Protein AF-A0A7S4TAM8-F1 (afdb_monomer)

Foldseek 3Di:
DDDDDDPPDDPDPPPPPPPDDPPPPPPDCPVDPVVLVVLLVVQFPFFDDDDPLLVVLLVLDDADDDPDPPDAGSVRLNVLLGTDGDPPDPDPSSVVSVVVNVVSSVNSNVSVVVVVVVCVVVVVVVVVVVVD

Solvent-accessible surface area (backbone atoms only — not comparable to full-atom values): 8320 Å² total; per-residue (Å²): 140,86,81,86,79,79,82,77,75,80,88,73,89,67,82,68,74,79,71,79,73,73,75,80,72,79,85,64,84,72,83,46,78,62,59,54,51,53,49,45,63,73,56,41,77,47,77,40,82,74,52,73,58,48,51,52,10,50,69,73,46,76,80,70,87,68,95,62,94,81,71,83,39,62,69,50,53,52,57,52,54,28,47,25,63,69,83,84,60,79,49,74,66,52,50,53,49,49,51,49,40,50,50,53,49,50,56,27,40,48,47,44,53,54,51,52,50,50,51,50,53,52,49,52,51,51,59,51,59,76,75,110

Structure (mmCIF, N/CA/C/O backbone):
data_AF-A0A7S4TAM8-F1
#
_entry.id   AF-A0A7S4TAM8-F1
#
loop_
_atom_site.group_PDB
_atom_site.id
_atom_site.type_symbol
_atom_site.label_atom_id
_atom_site.label_alt_id
_atom_site.label_comp_id
_atom_site.label_asym_id
_atom_site.label_entity_id
_atom_site.label_seq_id
_atom_site.pdbx_PDB_ins_code
_atom_site.Cartn_x
_atom_site.Cartn_y
_atom_site.Cartn_z
_atom_site.occupancy
_atom_site.B_iso_or_equiv
_atom_site.auth_seq_id
_atom_site.auth_comp_id
_atom_site.auth_asym_id
_atom_site.auth_atom_id
_atom_site.pdbx_PDB_model_num
ATOM 1 N N . ALA A 1 1 ? -7.155 53.037 70.384 1.00 48.31 1 ALA A N 1
ATOM 2 C CA . ALA A 1 1 ? -7.995 52.280 69.433 1.00 48.31 1 ALA A CA 1
ATOM 3 C C . ALA A 1 1 ? -8.218 53.210 68.247 1.00 48.31 1 ALA A C 1
ATOM 5 O O . ALA A 1 1 ? -8.676 54.311 68.484 1.00 48.31 1 ALA A O 1
ATOM 6 N N . THR A 1 2 ? -7.765 52.972 67.018 1.00 44.06 2 THR A N 1
ATOM 7 C CA . THR A 1 2 ? -7.763 51.735 66.229 1.00 44.06 2 THR A CA 1
ATOM 8 C C . THR A 1 2 ? -6.772 51.963 65.076 1.00 44.06 2 THR A C 1
ATOM 10 O O . THR A 1 2 ? -6.961 52.903 64.312 1.00 44.06 2 THR A O 1
ATOM 13 N N . LEU A 1 3 ? -5.710 51.162 64.951 1.00 41.41 3 LEU A N 1
ATOM 14 C CA . LEU A 1 3 ? -4.848 51.162 63.761 1.00 41.41 3 LEU A CA 1
ATOM 15 C C . LEU A 1 3 ? -5.002 49.808 63.077 1.00 41.41 3 LEU A C 1
ATOM 17 O O . LEU A 1 3 ? -4.572 48.780 63.595 1.00 41.41 3 LEU A O 1
ATOM 21 N N . ALA A 1 4 ? -5.688 49.839 61.938 1.00 48.22 4 ALA A N 1
ATOM 22 C CA . ALA A 1 4 ? -5.896 48.712 61.052 1.00 48.22 4 ALA A CA 1
ATOM 23 C C . ALA A 1 4 ? -4.543 48.221 60.524 1.00 48.22 4 ALA A C 1
ATOM 25 O O . ALA A 1 4 ? -3.911 48.875 59.696 1.00 48.22 4 ALA A O 1
ATOM 26 N N . GLN A 1 5 ? -4.097 47.060 61.001 1.00 47.91 5 GLN A N 1
ATOM 27 C CA . GLN A 1 5 ? -3.028 46.333 60.335 1.00 47.91 5 GLN A CA 1
ATOM 28 C C . GLN A 1 5 ? -3.617 45.639 59.109 1.00 47.91 5 GLN A C 1
ATOM 30 O O . GLN A 1 5 ? -4.337 44.647 59.198 1.00 47.91 5 GLN A O 1
ATOM 35 N N . VAL A 1 6 ? -3.323 46.226 57.953 1.00 48.06 6 VAL A N 1
ATOM 36 C CA . VAL A 1 6 ? -3.517 45.638 56.633 1.00 48.06 6 VAL A CA 1
ATOM 37 C C . VAL A 1 6 ? -2.632 44.394 56.556 1.00 48.06 6 VAL A C 1
ATOM 39 O O . VAL A 1 6 ? -1.413 44.490 56.430 1.00 48.06 6 VAL A O 1
ATOM 42 N N . PHE A 1 7 ? -3.246 43.217 56.663 1.00 42.12 7 PHE A N 1
ATOM 43 C CA . PHE A 1 7 ? -2.587 41.938 56.423 1.00 42.12 7 PHE A CA 1
ATOM 44 C C . PHE A 1 7 ? -2.357 41.794 54.914 1.00 42.12 7 PHE A C 1
ATOM 46 O O . PHE A 1 7 ? -3.193 41.274 54.174 1.00 42.12 7 PHE A O 1
ATOM 53 N N . VAL A 1 8 ? -1.231 42.330 54.443 1.00 49.56 8 VAL A N 1
ATOM 54 C CA . VAL A 1 8 ? -0.717 42.103 53.092 1.00 49.56 8 VAL A CA 1
ATOM 55 C C . VAL A 1 8 ? -0.376 40.619 52.984 1.00 49.56 8 VAL A C 1
ATOM 57 O O . VAL A 1 8 ? 0.633 40.160 53.513 1.00 49.56 8 VAL A O 1
ATOM 60 N N . LYS A 1 9 ? -1.243 39.852 52.321 1.00 48.44 9 LYS A N 1
ATOM 61 C CA . LYS A 1 9 ? -0.951 38.479 51.905 1.00 48.44 9 LYS A CA 1
ATOM 62 C C . LYS A 1 9 ? 0.155 38.561 50.841 1.00 48.44 9 LYS A C 1
ATOM 64 O O . LYS A 1 9 ? -0.089 39.170 49.798 1.00 48.44 9 LYS A O 1
ATOM 69 N N . PRO A 1 10 ? 1.356 38.001 51.052 1.00 51.62 10 PRO A N 1
ATOM 70 C CA . PRO A 1 10 ? 2.329 37.926 49.977 1.00 51.62 10 PRO A CA 1
ATOM 71 C C . PRO A 1 10 ? 1.800 36.956 48.915 1.00 51.62 10 PRO A C 1
ATOM 73 O O . PRO A 1 10 ? 1.618 35.766 49.172 1.00 51.62 10 PRO A O 1
ATOM 76 N N . ASN A 1 11 ? 1.538 37.488 47.720 1.00 54.94 11 ASN A N 1
ATOM 77 C CA . ASN A 1 11 ? 1.454 36.719 46.485 1.00 54.94 11 ASN A CA 1
ATOM 78 C C . ASN A 1 11 ? 2.789 35.987 46.290 1.00 54.94 11 ASN A C 1
ATOM 80 O O . ASN A 1 11 ? 3.726 36.547 45.724 1.00 54.94 11 ASN A O 1
ATOM 84 N N . LEU A 1 12 ? 2.885 34.748 46.774 1.00 49.75 12 LEU A N 1
ATOM 85 C CA . LEU A 1 12 ? 3.935 33.818 46.379 1.00 49.75 12 LEU A CA 1
ATOM 86 C C . LEU A 1 12 ? 3.338 32.822 45.383 1.00 49.75 12 LEU A C 1
ATOM 88 O O . LEU A 1 12 ? 2.679 31.850 45.747 1.00 49.75 12 LEU A O 1
ATOM 92 N N . LEU A 1 13 ? 3.564 33.149 44.114 1.00 53.25 13 LEU A N 1
ATOM 93 C CA . LEU A 1 13 ? 3.363 32.336 42.922 1.00 53.25 13 LEU A CA 1
ATOM 94 C C . LEU A 1 13 ? 4.113 31.003 43.048 1.00 53.25 13 LEU A C 1
ATOM 96 O O . LEU A 1 13 ? 5.278 30.904 42.675 1.00 53.25 13 LEU A O 1
ATOM 100 N N . TRP A 1 14 ? 3.446 29.970 43.550 1.00 55.66 14 TRP A N 1
ATOM 101 C CA . TRP A 1 14 ? 3.869 28.588 43.330 1.00 55.66 14 TRP A CA 1
ATOM 102 C C . TRP A 1 14 ? 2.754 27.791 42.663 1.00 55.66 14 TRP A C 1
ATOM 104 O O . TRP A 1 14 ? 2.554 26.642 43.011 1.00 55.66 14 TRP A O 1
ATOM 114 N N . GLU A 1 15 ? 2.016 28.346 41.694 1.00 56.06 15 GLU A N 1
ATOM 115 C CA . GLU A 1 15 ? 1.200 27.476 40.837 1.00 56.06 15 GLU A CA 1
ATOM 116 C C . GLU A 1 15 ? 2.118 26.397 40.255 1.00 56.06 15 GLU A C 1
ATOM 118 O O . GLU A 1 15 ? 2.972 26.662 39.408 1.00 56.06 15 GLU A O 1
ATOM 123 N N . ALA A 1 16 ? 2.018 25.195 40.823 1.00 65.69 16 ALA A N 1
ATOM 124 C CA . ALA A 1 16 ? 2.792 24.060 40.391 1.00 65.69 16 ALA A CA 1
ATOM 125 C C . ALA A 1 16 ? 2.473 23.886 38.905 1.00 65.69 16 ALA A C 1
ATOM 127 O O . ALA A 1 16 ? 1.290 23.942 38.546 1.00 65.69 16 ALA A O 1
ATOM 128 N N . PRO A 1 17 ? 3.480 23.709 38.031 1.00 73.19 17 PRO A N 1
ATOM 129 C CA . PRO A 1 17 ? 3.191 23.406 36.642 1.00 73.19 17 PRO A CA 1
ATOM 130 C C . PRO A 1 17 ? 2.229 22.211 36.626 1.00 73.19 17 PRO A C 1
ATOM 132 O O . PRO A 1 17 ? 2.447 21.270 37.402 1.00 73.19 17 PRO A O 1
ATOM 135 N N . PRO A 1 18 ? 1.147 22.251 35.823 1.00 73.50 18 PRO A N 1
ATOM 136 C CA . PRO A 1 18 ? 0.223 21.133 35.739 1.00 73.50 18 PRO A CA 1
ATOM 137 C C . PRO A 1 18 ? 1.055 19.883 35.489 1.00 73.50 18 PRO A C 1
ATOM 139 O O . PRO A 1 18 ? 1.890 19.868 34.580 1.00 73.50 18 PRO A O 1
ATOM 142 N N . LEU A 1 19 ? 0.893 18.892 36.371 1.00 73.81 19 LEU A N 1
ATOM 143 C CA . LEU A 1 19 ? 1.644 17.645 36.313 1.00 73.81 19 LEU A CA 1
ATOM 144 C C . LEU A 1 19 ? 1.654 17.159 34.859 1.00 73.81 19 LEU A C 1
ATOM 146 O O . LEU A 1 19 ? 0.591 17.183 34.226 1.00 73.81 19 LEU A O 1
ATOM 150 N N . PRO A 1 20 ? 2.812 16.741 34.312 1.00 72.00 20 PRO A N 1
ATOM 151 C CA . PRO A 1 20 ? 2.819 16.109 33.007 1.00 72.00 20 PRO A CA 1
ATOM 152 C C . PRO A 1 20 ? 1.805 14.973 33.078 1.00 72.00 20 PRO A C 1
ATOM 154 O O . PRO A 1 20 ? 1.904 14.104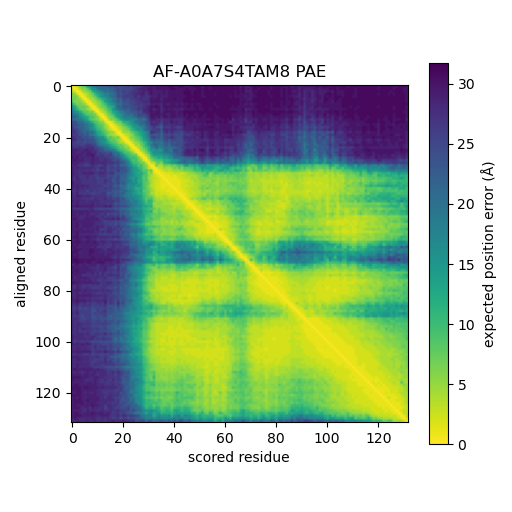 33.950 1.00 72.00 20 PRO A O 1
ATOM 157 N N . LEU A 1 21 ? 0.783 15.045 32.220 1.00 74.06 21 LEU A N 1
ATOM 158 C CA . LEU A 1 21 ? -0.206 13.985 32.095 1.00 74.06 21 LEU A CA 1
ATOM 159 C C . LEU A 1 21 ? 0.568 12.665 32.030 1.00 74.06 21 LEU A C 1
ATOM 161 O O . LEU A 1 21 ? 1.585 12.617 31.323 1.00 74.06 21 LEU A O 1
ATOM 165 N N . PRO A 1 22 ? 0.151 11.626 32.779 1.00 65.62 22 PRO A N 1
ATOM 166 C CA . PRO A 1 22 ? 0.820 10.338 32.706 1.00 65.62 22 PRO A CA 1
ATOM 167 C C . PRO A 1 22 ? 0.969 9.987 31.224 1.00 65.62 22 PRO A C 1
ATOM 169 O O . PRO A 1 22 ? 0.009 10.209 30.472 1.00 65.62 22 PRO A O 1
ATOM 172 N N . PRO A 1 23 ? 2.153 9.520 30.777 1.00 61.16 23 PRO A N 1
ATOM 173 C CA . PRO A 1 23 ? 2.332 9.140 29.387 1.00 61.16 23 PRO A CA 1
ATOM 174 C C . PRO A 1 23 ? 1.163 8.235 29.043 1.00 61.16 23 PRO A C 1
ATOM 176 O O . PRO A 1 23 ? 0.914 7.276 29.778 1.00 61.16 23 PRO A O 1
ATOM 179 N N . VAL A 1 24 ? 0.402 8.610 28.007 1.00 54.16 24 VAL A N 1
ATOM 180 C CA . VAL A 1 24 ? -0.708 7.812 27.487 1.00 54.16 24 VAL A CA 1
ATOM 181 C C . VAL A 1 24 ? -0.160 6.404 27.393 1.00 54.16 24 VAL A C 1
ATOM 183 O O . VAL A 1 24 ? 0.723 6.142 26.573 1.00 54.16 24 VAL A O 1
ATOM 186 N N . GLN A 1 25 ? -0.585 5.543 28.319 1.00 44.72 25 GLN A N 1
ATOM 187 C CA . GLN A 1 25 ? -0.105 4.181 28.353 1.00 44.72 25 GLN A CA 1
ATOM 188 C C . GLN A 1 25 ? -0.477 3.634 26.987 1.00 44.72 25 GLN A C 1
ATOM 190 O O . GLN A 1 25 ? -1.658 3.554 26.644 1.00 44.72 25 GLN A O 1
ATOM 195 N N . MET A 1 26 ? 0.533 3.312 26.180 1.00 44.56 26 MET A N 1
ATOM 196 C CA . MET A 1 26 ? 0.363 2.546 24.954 1.00 44.56 26 MET A CA 1
ATOM 197 C C . MET A 1 26 ? 0.012 1.109 25.357 1.00 44.56 26 MET A C 1
ATOM 199 O O . MET A 1 26 ? 0.738 0.159 25.091 1.00 44.56 26 MET A O 1
ATOM 203 N N . ALA A 1 27 ? -1.092 0.959 26.085 1.00 43.62 27 ALA A N 1
ATOM 204 C CA . ALA A 1 27 ? -1.644 -0.288 26.556 1.00 43.62 27 ALA A CA 1
ATOM 205 C C . ALA A 1 27 ? -2.432 -0.909 25.406 1.00 43.62 27 ALA A C 1
ATOM 207 O O . ALA A 1 27 ? -3.656 -0.902 25.377 1.00 43.62 27 ALA A O 1
ATOM 208 N N . ALA A 1 28 ? -1.686 -1.398 24.426 1.00 42.94 28 ALA A N 1
ATOM 209 C CA . ALA A 1 28 ? -1.982 -2.627 23.718 1.00 42.94 28 ALA A CA 1
ATOM 210 C C . ALA A 1 28 ? -0.718 -2.957 22.934 1.00 42.94 28 ALA A C 1
ATOM 212 O O . ALA A 1 28 ? -0.476 -2.427 21.848 1.00 42.94 28 ALA A O 1
ATOM 213 N N . ASN A 1 29 ? 0.105 -3.829 23.506 1.00 45.59 29 ASN A N 1
ATOM 214 C CA . ASN A 1 29 ? 1.110 -4.542 22.746 1.00 45.59 29 ASN A CA 1
ATOM 215 C C . ASN A 1 29 ? 0.344 -5.461 21.775 1.00 45.59 29 ASN A C 1
ATOM 217 O O . ASN A 1 29 ? 0.110 -6.630 22.062 1.00 45.59 29 ASN A O 1
ATOM 221 N N . LEU A 1 30 ? -0.157 -4.904 20.669 1.00 50.94 30 LEU A N 1
ATOM 222 C CA . LEU A 1 30 ? -0.725 -5.646 19.544 1.00 50.94 30 LEU A CA 1
ATOM 223 C C . LEU A 1 30 ? 0.457 -6.278 18.807 1.00 50.94 30 LEU A C 1
ATOM 225 O O . LEU A 1 30 ? 0.833 -5.851 17.719 1.00 50.94 30 LEU A O 1
ATOM 229 N N . VAL A 1 31 ? 1.107 -7.235 19.472 1.00 55.69 31 VAL A N 1
ATOM 230 C CA . VAL A 1 31 ? 2.349 -7.878 19.019 1.00 55.69 31 VAL A CA 1
ATOM 231 C C . VAL A 1 31 ? 2.112 -8.643 17.725 1.00 55.69 31 VAL A C 1
ATOM 233 O O . VAL A 1 31 ? 3.033 -8.812 16.928 1.00 55.69 31 VAL A O 1
ATOM 236 N N . VAL A 1 32 ? 0.879 -9.104 17.500 1.00 64.81 32 VAL A N 1
ATOM 237 C CA . VAL A 1 32 ? 0.584 -10.063 16.444 1.00 64.81 32 VAL A CA 1
ATOM 238 C C . VAL A 1 32 ? -0.339 -9.452 15.382 1.00 64.81 32 VAL A C 1
ATOM 240 O O . VAL A 1 32 ? -1.402 -8.912 15.706 1.00 64.81 32 VAL A O 1
ATOM 243 N N . PRO A 1 33 ? 0.004 -9.584 14.086 1.00 67.06 33 PRO A N 1
ATOM 244 C CA . PRO A 1 33 ? -0.851 -9.165 12.972 1.00 67.06 33 PRO A CA 1
ATO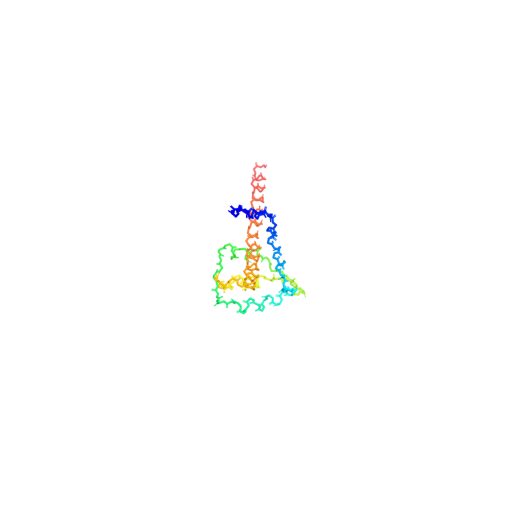M 245 C C . PRO A 1 33 ? -2.282 -9.737 12.995 1.00 67.06 33 PRO A C 1
ATOM 247 O O . PRO A 1 33 ? -3.180 -9.138 12.391 1.00 67.06 33 PRO A O 1
ATOM 250 N N . SER A 1 34 ? -2.498 -10.867 13.683 1.00 74.50 34 SER A N 1
ATOM 251 C CA . SER A 1 34 ? -3.800 -11.518 13.882 1.00 74.50 34 SER A CA 1
ATOM 252 C C . SER A 1 34 ? -4.760 -10.671 14.709 1.00 74.50 34 SER A C 1
ATOM 254 O O . SER A 1 34 ? -5.921 -10.510 14.335 1.00 74.50 34 SER A O 1
ATOM 256 N N . ASP A 1 35 ? -4.279 -10.079 15.798 1.00 80.00 35 ASP A N 1
ATOM 257 C CA . ASP A 1 35 ? -5.132 -9.380 16.762 1.00 80.00 35 ASP A CA 1
ATOM 258 C C . ASP A 1 35 ? -5.685 -8.105 16.137 1.00 80.00 35 ASP A C 1
ATOM 260 O O . ASP A 1 35 ? -6.865 -7.778 16.265 1.00 80.00 35 ASP A O 1
ATOM 264 N N . ILE A 1 36 ? -4.851 -7.435 15.342 1.00 81.38 36 ILE A N 1
ATOM 265 C CA . ILE A 1 36 ? -5.259 -6.260 14.581 1.00 81.38 36 ILE A CA 1
ATOM 266 C C . ILE A 1 36 ? -6.271 -6.647 13.490 1.00 81.38 36 ILE A C 1
ATOM 268 O O . ILE A 1 36 ? -7.220 -5.905 13.249 1.00 81.38 36 ILE A O 1
ATOM 272 N N . ALA A 1 37 ? -6.129 -7.813 12.846 1.00 83.06 37 ALA A N 1
ATOM 273 C CA . ALA A 1 37 ? -7.108 -8.286 11.860 1.00 83.06 37 ALA A CA 1
ATOM 274 C C . ALA A 1 37 ? -8.481 -8.580 12.496 1.00 83.06 37 ALA A C 1
ATOM 276 O O . ALA A 1 37 ? -9.518 -8.253 11.908 1.00 83.06 37 ALA A O 1
ATOM 277 N N . LEU A 1 38 ? -8.496 -9.127 13.717 1.00 85.50 38 LEU A N 1
ATOM 278 C CA . LEU A 1 38 ? -9.722 -9.310 14.496 1.00 85.50 38 LEU A CA 1
ATOM 279 C C . LEU A 1 38 ? -10.347 -7.962 14.872 1.00 85.50 38 LEU A C 1
ATOM 281 O O . LEU A 1 38 ? -11.542 -7.768 14.650 1.00 85.50 38 LEU A O 1
ATOM 285 N N . LEU A 1 39 ? -9.559 -7.004 15.366 1.00 86.12 39 LEU A N 1
ATOM 286 C CA . LEU A 1 39 ? -10.050 -5.655 15.672 1.00 86.12 39 LEU A CA 1
ATOM 287 C C . LEU A 1 39 ? -10.640 -4.962 14.441 1.00 86.12 39 LEU A C 1
ATOM 289 O O . LEU A 1 39 ? -11.728 -4.399 14.513 1.00 86.12 39 LEU A O 1
ATOM 293 N N . GLU A 1 40 ? -9.984 -5.070 13.288 1.00 86.88 40 GLU A N 1
ATOM 294 C CA . GLU A 1 40 ? -10.515 -4.542 12.034 1.00 86.88 40 GLU A CA 1
ATOM 295 C C . GLU A 1 40 ? -11.861 -5.155 11.651 1.00 86.88 40 GLU A C 1
ATOM 297 O O . GLU A 1 40 ? -12.712 -4.447 11.126 1.00 86.88 40 GLU A O 1
ATOM 302 N N . SER A 1 41 ? -12.052 -6.464 11.850 1.00 86.00 41 SER A N 1
ATOM 303 C CA . SER A 1 41 ? -13.343 -7.103 11.559 1.00 86.00 41 SER A CA 1
ATOM 304 C C . SER A 1 41 ? -14.455 -6.632 12.497 1.00 86.00 41 SER A C 1
ATOM 306 O O . SER A 1 41 ? -15.580 -6.457 12.045 1.00 86.00 41 SER A O 1
ATOM 308 N N . LYS A 1 42 ? -14.134 -6.368 13.770 1.00 88.88 42 LYS A N 1
ATOM 309 C CA . LYS A 1 42 ? -15.093 -5.894 14.780 1.00 88.88 42 LYS A CA 1
ATOM 310 C C . LYS A 1 42 ? -15.479 -4.428 14.590 1.00 88.88 42 LYS A C 1
ATOM 312 O O . LYS A 1 42 ? -16.628 -4.073 14.805 1.00 88.88 42 LYS A O 1
ATOM 317 N N . MET A 1 43 ? -14.525 -3.594 14.178 1.00 88.06 43 MET A N 1
ATOM 318 C CA . MET A 1 43 ? -14.724 -2.151 13.987 1.00 88.06 43 MET A CA 1
ATOM 319 C C . MET A 1 43 ? -15.228 -1.784 12.581 1.00 88.06 43 MET A C 1
ATOM 321 O O . MET A 1 43 ? -15.493 -0.614 12.302 1.00 88.06 43 MET A O 1
ATOM 325 N N . ALA A 1 44 ? -15.318 -2.747 11.659 1.00 87.62 44 ALA A N 1
ATOM 326 C CA . ALA A 1 44 ? -15.775 -2.490 10.299 1.00 87.62 44 ALA A CA 1
ATOM 327 C C . ALA A 1 44 ? -17.292 -2.248 10.263 1.00 87.62 44 ALA A C 1
ATOM 329 O O . ALA A 1 44 ? -18.086 -3.151 10.500 1.00 87.62 44 ALA A O 1
ATOM 330 N N . VAL A 1 45 ? -17.687 -1.035 9.873 1.00 89.81 45 VAL A N 1
ATOM 331 C CA . VAL A 1 45 ? -19.093 -0.637 9.678 1.00 89.81 45 VAL A CA 1
ATOM 332 C C . VAL A 1 45 ? -19.613 -1.105 8.315 1.00 89.81 45 VAL A C 1
ATOM 334 O O . VAL A 1 45 ? -20.806 -1.317 8.120 1.00 89.81 45 VAL A O 1
ATOM 337 N N . GLY A 1 46 ? -18.720 -1.270 7.334 1.00 89.75 46 GLY A N 1
ATOM 338 C CA . GLY A 1 46 ? -19.100 -1.740 6.006 1.00 89.75 46 GLY A CA 1
ATOM 339 C C . GLY A 1 46 ? -17.935 -1.855 5.030 1.00 89.75 46 GLY A C 1
ATOM 340 O O . GLY A 1 46 ? -16.773 -1.967 5.427 1.00 89.75 46 GLY A O 1
ATOM 341 N N . ARG A 1 47 ? -18.253 -1.812 3.729 1.00 90.69 47 ARG A N 1
ATOM 342 C CA . ARG A 1 47 ? -17.270 -1.856 2.637 1.00 90.69 47 ARG A CA 1
ATOM 343 C C . ARG A 1 47 ? -17.123 -0.506 1.934 1.00 90.69 47 ARG A C 1
ATOM 345 O O . ARG A 1 47 ? -18.103 0.158 1.611 1.00 90.69 47 ARG A O 1
ATOM 352 N N . ARG A 1 48 ? -15.878 -0.123 1.668 1.00 91.69 48 ARG A N 1
ATOM 353 C CA . ARG A 1 48 ? -15.445 1.060 0.921 1.00 91.69 48 ARG A CA 1
ATOM 354 C C . ARG A 1 48 ? -14.987 0.650 -0.489 1.00 91.69 48 ARG A C 1
ATOM 356 O O . ARG A 1 48 ? -14.415 -0.422 -0.680 1.00 91.69 48 ARG A O 1
ATOM 363 N N . ARG A 1 49 ? -15.201 1.528 -1.480 1.00 89.00 49 ARG A N 1
ATOM 364 C CA . ARG A 1 49 ? -14.626 1.391 -2.831 1.00 89.00 49 ARG A CA 1
ATOM 365 C C . ARG A 1 49 ? -13.151 1.812 -2.845 1.00 89.00 49 ARG A C 1
ATOM 367 O O . ARG A 1 49 ? -12.780 2.816 -2.239 1.00 89.00 49 ARG A O 1
ATOM 374 N N . LEU A 1 50 ? -12.324 1.042 -3.546 1.00 88.31 50 LEU A N 1
ATOM 375 C CA . LEU A 1 50 ? -10.911 1.361 -3.762 1.00 88.31 50 LEU A CA 1
ATOM 376 C C . LEU A 1 50 ? -10.779 2.564 -4.701 1.00 88.31 50 LEU A C 1
ATOM 378 O O . LEU A 1 50 ? -11.512 2.662 -5.685 1.00 88.31 50 LEU A O 1
ATOM 382 N N . GLY A 1 51 ? -9.841 3.464 -4.406 1.00 89.31 51 GLY A N 1
ATOM 383 C CA . GLY A 1 51 ? -9.500 4.562 -5.312 1.00 89.31 51 GLY A CA 1
ATOM 384 C C . GLY A 1 51 ? -8.723 4.076 -6.542 1.00 89.31 51 GLY A C 1
ATOM 385 O O . GLY A 1 51 ? -8.119 3.005 -6.518 1.00 89.31 51 GLY A O 1
ATOM 386 N N . MET A 1 52 ? -8.668 4.883 -7.608 1.00 87.44 52 MET A N 1
ATOM 387 C CA . MET A 1 52 ? -7.952 4.523 -8.849 1.00 87.44 52 MET A CA 1
ATOM 388 C C . MET A 1 52 ? -6.461 4.226 -8.615 1.00 87.44 52 MET A C 1
ATOM 390 O O . MET A 1 52 ? -5.932 3.245 -9.138 1.00 87.44 52 MET A O 1
ATOM 394 N N . PHE A 1 53 ? -5.789 5.026 -7.780 1.00 88.25 53 PHE A N 1
ATOM 395 C CA . PHE A 1 53 ? -4.383 4.803 -7.418 1.00 88.25 53 PHE A CA 1
ATOM 396 C C . PHE A 1 53 ? -4.181 3.570 -6.532 1.00 88.25 53 PHE A C 1
ATOM 398 O O . PHE A 1 53 ? -3.158 2.901 -6.621 1.00 88.25 53 PHE A O 1
ATOM 405 N N . GLU A 1 54 ? -5.161 3.225 -5.701 1.00 89.31 54 GLU A N 1
ATOM 406 C CA . GLU A 1 54 ? -5.103 1.998 -4.900 1.00 89.31 54 GLU A CA 1
ATOM 407 C C . GLU A 1 54 ? -5.288 0.770 -5.795 1.00 89.31 54 GLU A C 1
ATOM 409 O O . GLU A 1 54 ? -4.613 -0.239 -5.619 1.00 89.31 54 GLU A O 1
ATOM 414 N N . TRP A 1 55 ? -6.167 0.869 -6.794 1.00 89.81 55 TRP A N 1
ATOM 415 C CA . TRP A 1 55 ? -6.420 -0.204 -7.747 1.00 89.81 55 TRP A CA 1
ATOM 416 C C . TRP A 1 55 ? -5.210 -0.485 -8.645 1.00 89.81 55 TRP A C 1
ATOM 418 O O . TRP A 1 55 ? -4.779 -1.632 -8.748 1.00 89.81 55 TRP A O 1
ATOM 428 N N . THR A 1 56 ? -4.628 0.563 -9.234 1.00 88.88 56 THR A N 1
ATOM 429 C CA . THR A 1 56 ? -3.397 0.465 -10.039 1.00 88.88 56 THR A CA 1
ATOM 430 C C . THR A 1 56 ? -2.213 -0.006 -9.197 1.00 88.88 56 THR A C 1
ATOM 432 O O . THR A 1 56 ? -1.526 -0.945 -9.591 1.00 88.88 56 THR A O 1
ATOM 435 N N . GLY A 1 57 ? -2.045 0.528 -7.985 1.00 85.81 57 GLY A N 1
ATOM 436 C CA . GLY A 1 57 ? -0.958 0.129 -7.089 1.00 85.81 57 GLY A CA 1
ATOM 437 C C . GLY A 1 57 ? -1.051 -1.338 -6.675 1.00 85.81 57 GLY A C 1
ATOM 438 O O . GLY A 1 57 ? -0.052 -2.055 -6.692 1.00 85.81 57 GLY A O 1
ATOM 439 N N . LEU A 1 58 ? -2.262 -1.827 -6.382 1.00 87.50 58 LEU A N 1
ATOM 440 C CA . LEU A 1 58 ? -2.504 -3.245 -6.106 1.00 87.50 58 LEU A CA 1
ATOM 441 C C . LEU A 1 58 ? -2.216 -4.109 -7.333 1.00 87.50 58 LEU A C 1
ATOM 443 O O . LEU A 1 58 ? -1.758 -5.234 -7.174 1.00 87.50 58 LEU A O 1
ATOM 447 N N . LEU A 1 59 ? -2.492 -3.618 -8.544 1.00 86.44 59 LEU A N 1
ATOM 448 C CA . LEU A 1 59 ? -2.213 -4.341 -9.786 1.00 86.44 59 LEU A CA 1
ATOM 449 C C . LEU A 1 59 ? -0.710 -4.505 -10.035 1.00 86.44 59 LEU A C 1
ATOM 451 O O . LEU A 1 59 ? -0.281 -5.587 -10.421 1.00 86.44 59 LEU A O 1
ATOM 455 N N . PHE A 1 60 ? 0.072 -3.464 -9.751 1.00 83.94 60 PHE A N 1
ATOM 456 C CA . PHE A 1 60 ? 1.533 -3.461 -9.872 1.00 83.94 60 PHE A CA 1
ATOM 457 C C . PHE A 1 60 ? 2.269 -4.060 -8.663 1.00 83.94 60 PHE A C 1
ATOM 459 O O . PHE A 1 60 ? 3.502 -4.142 -8.649 1.00 83.94 60 PHE A O 1
ATOM 466 N N . THR A 1 61 ? 1.532 -4.468 -7.630 1.00 82.50 61 THR A N 1
ATOM 467 C CA . THR A 1 61 ? 2.088 -5.215 -6.503 1.00 82.50 61 THR A CA 1
ATOM 468 C C . THR A 1 61 ? 2.189 -6.679 -6.918 1.00 82.50 61 THR A C 1
ATOM 470 O O . THR A 1 61 ? 1.173 -7.356 -7.096 1.00 82.50 61 THR A O 1
ATOM 473 N N . ALA A 1 62 ? 3.418 -7.160 -7.107 1.00 74.06 62 ALA A N 1
ATOM 474 C CA . ALA A 1 62 ? 3.667 -8.559 -7.426 1.00 74.06 62 ALA A CA 1
ATOM 475 C C . ALA A 1 62 ? 3.185 -9.461 -6.271 1.00 74.06 62 ALA A C 1
ATOM 477 O O . ALA A 1 62 ? 3.373 -9.093 -5.106 1.00 74.06 62 ALA A O 1
ATOM 478 N N . PRO A 1 63 ? 2.568 -10.623 -6.562 1.00 69.38 63 PRO A N 1
ATOM 479 C CA . PRO A 1 63 ? 2.179 -11.566 -5.521 1.00 69.38 63 PRO A CA 1
ATOM 480 C C . PRO A 1 63 ? 3.442 -12.076 -4.821 1.00 69.38 63 PRO A C 1
ATOM 482 O O . PRO A 1 63 ? 4.330 -12.645 -5.458 1.00 69.38 63 PRO A O 1
ATOM 485 N N . MET A 1 64 ? 3.547 -11.849 -3.513 1.00 63.62 64 MET A N 1
ATOM 486 C CA . MET A 1 64 ? 4.644 -12.408 -2.728 1.00 63.62 64 MET A CA 1
ATOM 487 C C . MET A 1 64 ? 4.340 -13.882 -2.456 1.00 63.62 64 MET A C 1
ATOM 489 O O . MET A 1 64 ? 3.358 -14.210 -1.793 1.00 63.62 64 MET A O 1
ATOM 493 N N . LEU A 1 65 ? 5.183 -14.782 -2.969 1.00 63.00 65 LEU A N 1
ATOM 494 C CA . LEU A 1 65 ? 5.101 -16.211 -2.669 1.00 63.00 65 LEU A CA 1
ATOM 495 C C . LEU A 1 65 ? 5.532 -16.444 -1.214 1.00 63.00 65 LEU A C 1
ATOM 497 O O . LEU A 1 65 ? 6.715 -16.384 -0.881 1.00 63.00 65 LEU A O 1
ATOM 501 N N . HIS A 1 66 ? 4.560 -16.685 -0.337 1.00 65.25 66 HIS A N 1
ATOM 502 C CA . HIS A 1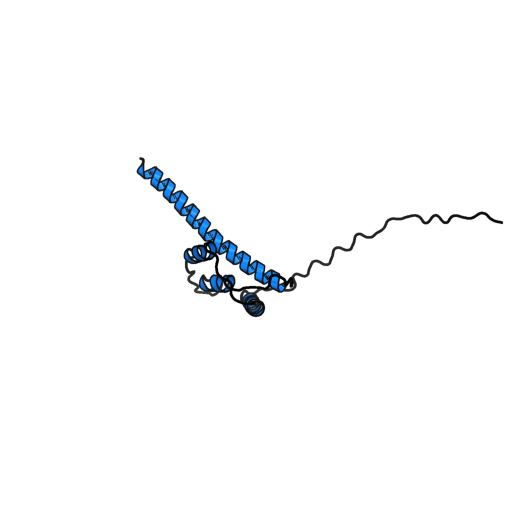 66 ? 4.794 -16.942 1.080 1.00 65.25 66 HIS A CA 1
ATOM 503 C C . HIS A 1 66 ? 4.935 -18.445 1.344 1.00 65.25 66 HIS A C 1
ATOM 505 O O . HIS A 1 66 ? 3.956 -19.179 1.281 1.00 65.25 66 HIS A O 1
ATOM 511 N N . ILE A 1 67 ? 6.142 -18.897 1.705 1.00 65.19 67 ILE A N 1
ATOM 512 C CA . ILE A 1 67 ? 6.352 -20.214 2.346 1.00 65.19 67 ILE A CA 1
ATOM 513 C C . ILE A 1 67 ? 6.015 -20.126 3.849 1.00 65.19 67 ILE A C 1
ATOM 515 O O . ILE A 1 67 ? 5.620 -21.109 4.465 1.00 65.19 67 ILE A O 1
ATOM 519 N N . HIS A 1 68 ? 6.105 -18.926 4.435 1.00 53.78 68 HIS A N 1
ATOM 520 C CA . HIS A 1 68 ? 5.693 -18.638 5.808 1.00 53.78 68 HIS A CA 1
ATOM 521 C C . HIS A 1 68 ? 4.866 -17.344 5.858 1.00 53.78 68 HIS A C 1
ATO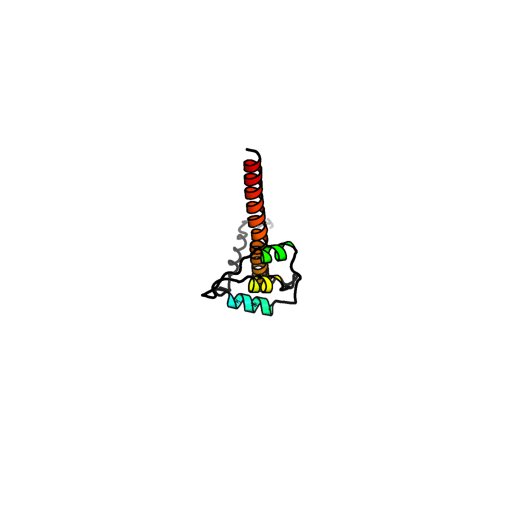M 523 O O . HIS A 1 68 ? 5.209 -16.353 5.209 1.00 53.78 68 HIS A O 1
ATOM 529 N N . TYR A 1 69 ? 3.791 -17.355 6.650 1.00 57.47 69 TYR A N 1
ATOM 530 C CA . TYR A 1 69 ? 2.706 -16.357 6.721 1.00 57.47 69 TYR A CA 1
ATOM 531 C C . TYR A 1 69 ? 3.110 -15.029 7.409 1.00 57.47 69 TYR A C 1
ATOM 533 O O . TYR A 1 69 ? 2.393 -14.492 8.248 1.00 57.47 69 TYR A O 1
ATOM 541 N N . SER A 1 70 ? 4.313 -14.518 7.138 1.00 62.50 70 SER A N 1
ATOM 542 C CA . SER A 1 70 ? 4.885 -13.375 7.864 1.00 62.50 70 SER A CA 1
ATOM 543 C C . SER A 1 70 ? 4.501 -12.011 7.282 1.00 62.50 70 SER A C 1
ATOM 545 O O . SER A 1 70 ? 4.697 -11.005 7.968 1.00 62.50 70 SER A O 1
ATOM 547 N N . LYS A 1 71 ? 4.011 -11.929 6.037 1.00 68.75 71 LYS A N 1
ATOM 548 C CA . LYS A 1 71 ? 3.711 -10.644 5.387 1.00 68.75 71 LYS A CA 1
ATOM 549 C C . LYS A 1 71 ? 2.348 -10.656 4.700 1.00 68.75 71 LYS A C 1
ATOM 551 O O . LYS A 1 71 ? 1.793 -11.700 4.383 1.00 68.75 71 LYS A 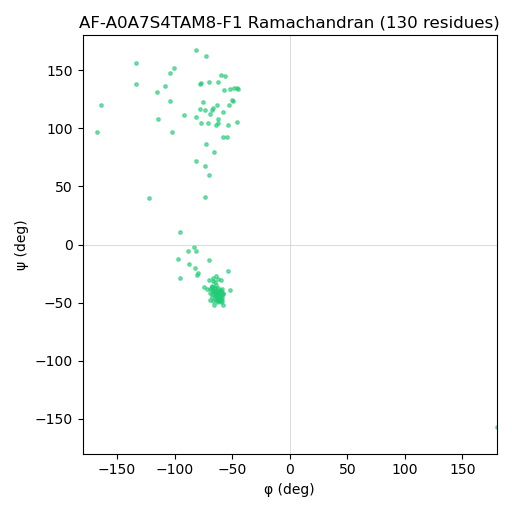O 1
ATOM 556 N N . MET A 1 72 ? 1.807 -9.453 4.541 1.00 75.00 72 MET A N 1
ATOM 557 C CA . MET A 1 72 ? 0.484 -9.200 3.981 1.00 75.00 72 MET A CA 1
ATOM 558 C C . MET A 1 72 ? 0.518 -9.383 2.459 1.00 75.00 72 MET A C 1
ATOM 560 O O . MET A 1 72 ? 1.300 -8.708 1.791 1.00 75.00 72 MET A O 1
ATOM 564 N N . ASP A 1 73 ? -0.318 -10.270 1.917 1.00 82.81 73 ASP A N 1
ATOM 565 C CA . ASP A 1 73 ? -0.428 -10.477 0.467 1.00 82.81 73 ASP A CA 1
ATOM 566 C C . ASP A 1 73 ? -1.324 -9.414 -0.203 1.00 82.81 73 ASP A C 1
ATOM 568 O O . ASP A 1 73 ? -2.067 -8.683 0.458 1.00 82.81 73 ASP A O 1
ATOM 572 N N . ARG A 1 74 ? -1.296 -9.327 -1.539 1.00 84.56 74 ARG A N 1
ATOM 573 C CA . ARG A 1 74 ? -2.179 -8.462 -2.337 1.00 84.56 74 ARG A CA 1
ATOM 574 C C . ARG A 1 74 ? -3.656 -8.664 -1.978 1.00 84.56 74 ARG A C 1
ATOM 576 O O . ARG A 1 74 ? -4.408 -7.685 -1.926 1.00 84.56 74 ARG A O 1
ATOM 583 N N . GLY A 1 75 ? -4.076 -9.910 -1.736 1.00 85.00 75 GLY A N 1
ATOM 584 C CA . GLY A 1 75 ? -5.436 -10.230 -1.295 1.00 85.00 75 GLY A CA 1
ATOM 585 C C . GLY A 1 75 ? -5.779 -9.590 0.052 1.00 85.00 75 GLY A C 1
ATOM 586 O O . GLY A 1 75 ? -6.815 -8.933 0.182 1.00 85.00 75 GLY A O 1
ATOM 587 N N . ASP A 1 76 ? -4.864 -9.686 1.013 1.00 84.81 76 ASP A N 1
ATOM 588 C CA . ASP A 1 76 ? -5.030 -9.126 2.353 1.00 84.81 76 ASP A CA 1
ATOM 589 C C . ASP A 1 76 ? -5.002 -7.596 2.342 1.00 84.81 76 ASP A C 1
ATOM 591 O O . ASP A 1 76 ? -5.848 -6.955 2.965 1.00 84.81 76 ASP A O 1
ATOM 595 N N . MET A 1 77 ? -4.100 -6.981 1.569 1.00 88.88 77 MET A N 1
ATOM 596 C CA . MET A 1 77 ? -4.069 -5.524 1.394 1.00 88.88 77 MET A CA 1
ATOM 597 C C . MET A 1 77 ? -5.399 -5.013 0.834 1.00 88.88 77 MET A C 1
ATOM 599 O O . MET A 1 77 ? -5.950 -4.020 1.316 1.00 88.88 77 MET A O 1
ATOM 603 N N . ARG A 1 78 ? -5.961 -5.718 -0.156 1.00 89.44 78 ARG A N 1
ATOM 604 C CA . ARG A 1 78 ? -7.286 -5.406 -0.703 1.00 89.44 78 ARG A CA 1
ATOM 605 C C . ARG A 1 78 ? -8.378 -5.571 0.357 1.00 89.44 78 ARG A C 1
ATOM 607 O O . ARG A 1 78 ? -9.276 -4.729 0.430 1.00 89.44 78 ARG A O 1
ATOM 614 N N . ALA A 1 79 ? -8.312 -6.616 1.179 1.00 89.31 79 ALA A N 1
ATOM 615 C CA . ALA A 1 79 ? -9.268 -6.846 2.257 1.00 89.31 79 ALA A CA 1
ATOM 616 C C . ALA A 1 79 ? -9.229 -5.727 3.312 1.00 89.31 79 ALA A C 1
ATOM 618 O O . ALA A 1 79 ? -10.284 -5.282 3.752 1.00 89.31 79 ALA A O 1
ATOM 619 N N . VAL A 1 80 ? -8.047 -5.214 3.666 1.00 90.00 80 VAL A N 1
ATOM 620 C CA . VAL A 1 80 ? -7.892 -4.081 4.598 1.00 90.00 80 VAL A CA 1
ATOM 621 C C . VAL A 1 80 ? -8.407 -2.778 3.977 1.00 90.00 80 VAL A C 1
ATOM 623 O O . VAL A 1 80 ? -9.196 -2.062 4.591 1.00 90.00 80 VAL A O 1
ATOM 626 N N . LEU A 1 81 ? -8.020 -2.471 2.735 1.00 91.44 81 LEU A N 1
ATOM 627 C CA . LEU A 1 81 ? -8.393 -1.215 2.069 1.00 91.44 81 LEU A CA 1
ATOM 628 C C . LEU A 1 81 ? -9.893 -1.099 1.778 1.00 91.44 81 LEU A C 1
ATOM 630 O O . LEU A 1 81 ? -10.431 0.008 1.754 1.00 91.44 81 LEU A O 1
ATOM 634 N N . THR A 1 82 ? -10.573 -2.228 1.579 1.00 92.94 82 THR A N 1
ATOM 635 C CA . THR A 1 82 ? -12.020 -2.259 1.325 1.00 92.94 82 THR A CA 1
ATOM 636 C C . THR A 1 82 ? -12.867 -2.158 2.588 1.00 92.94 82 THR A C 1
ATOM 638 O O . THR A 1 82 ? -14.081 -2.039 2.460 1.00 92.94 82 THR A O 1
ATOM 641 N N . LYS A 1 83 ? -12.296 -2.162 3.799 1.00 92.12 83 LYS A N 1
ATOM 642 C CA . LYS A 1 83 ? -13.065 -1.935 5.033 1.00 92.12 83 LYS A CA 1
ATOM 643 C C . LYS A 1 83 ? -13.388 -0.447 5.203 1.00 92.12 83 LYS A C 1
ATOM 645 O O . LYS A 1 83 ? -12.559 0.426 4.935 1.00 92.12 83 LYS A O 1
ATOM 650 N N . LYS A 1 84 ? -14.616 -0.157 5.635 1.00 91.62 84 LYS A N 1
ATOM 651 C CA . LYS A 1 84 ? -15.068 1.176 6.045 1.00 91.62 84 LYS A CA 1
ATOM 652 C C . LYS A 1 84 ? -15.133 1.215 7.569 1.00 91.62 84 LYS A C 1
ATOM 654 O O . LYS A 1 84 ? -15.849 0.413 8.166 1.00 91.62 84 LYS A O 1
ATOM 659 N N . PHE A 1 85 ? -14.415 2.159 8.161 1.00 89.19 85 PHE A N 1
ATOM 660 C CA . PHE A 1 85 ? -14.478 2.464 9.589 1.00 89.19 85 PHE A CA 1
ATOM 661 C C . PHE A 1 85 ? -15.348 3.703 9.804 1.00 89.19 85 PHE A C 1
ATOM 663 O O . PHE A 1 85 ? -15.454 4.539 8.899 1.00 89.19 85 PHE A O 1
ATOM 670 N N . ASP A 1 86 ? -15.988 3.798 10.969 1.00 89.25 86 ASP A N 1
ATOM 671 C CA . ASP A 1 86 ? -16.632 5.041 11.399 1.00 89.25 86 ASP A CA 1
ATOM 672 C C . ASP A 1 86 ? -15.572 6.148 11.474 1.00 89.25 86 ASP A C 1
ATOM 674 O O . ASP A 1 86 ? -14.418 5.839 11.773 1.00 89.25 86 ASP A O 1
ATOM 678 N N . VAL A 1 87 ? -15.930 7.392 11.158 1.00 84.25 87 VAL A N 1
ATOM 679 C CA . VAL A 1 87 ? -15.044 8.572 11.188 1.00 84.25 87 VAL A CA 1
ATOM 680 C C . VAL A 1 87 ? -15.180 9.323 12.514 1.00 84.25 87 VAL A C 1
ATOM 682 O O . VAL A 1 87 ? -14.194 9.881 12.999 1.00 84.25 87 VAL A O 1
ATOM 685 N N . GLU A 1 88 ? -16.354 9.244 13.139 1.00 87.12 88 GLU A N 1
ATOM 686 C CA . GLU A 1 88 ? -16.676 9.965 14.374 1.00 87.12 88 GLU A CA 1
ATOM 687 C C . GLU A 1 88 ? -16.153 9.249 15.629 1.00 87.12 88 GLU A C 1
ATOM 689 O O . GLU A 1 88 ? -15.948 9.874 16.671 1.00 87.12 88 GLU A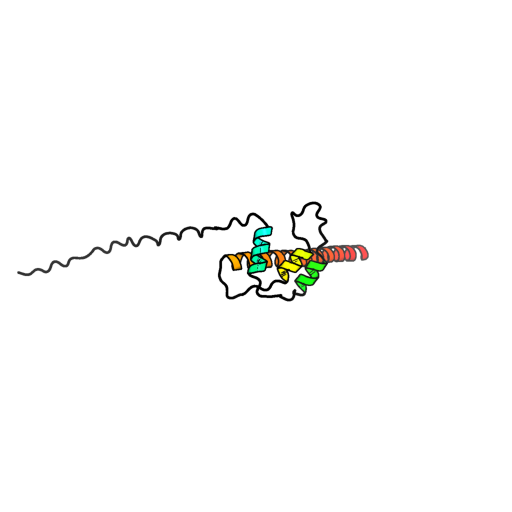 O 1
ATOM 694 N N . ASP A 1 89 ? -15.866 7.944 15.535 1.00 85.31 89 ASP A N 1
ATOM 695 C CA . ASP A 1 89 ? -15.279 7.196 16.646 1.00 85.31 89 ASP A CA 1
ATOM 696 C C . ASP A 1 89 ? -13.825 7.633 16.904 1.00 85.31 89 ASP A C 1
ATOM 698 O O . ASP A 1 89 ? -12.921 7.385 16.101 1.00 85.31 89 ASP A O 1
ATOM 702 N N . ASN A 1 90 ? -13.593 8.280 18.045 1.00 85.69 90 ASN A N 1
ATOM 703 C CA . ASN A 1 90 ? -12.273 8.731 18.485 1.00 85.69 90 ASN A CA 1
ATOM 704 C C . ASN A 1 90 ? -11.574 7.736 19.425 1.00 85.69 90 ASN A C 1
ATOM 706 O O . ASN A 1 90 ? -10.535 8.067 20.004 1.00 85.69 90 ASN A O 1
ATOM 710 N N . SER A 1 91 ? -12.105 6.516 19.569 1.00 88.62 91 SER A N 1
ATOM 711 C CA . SER A 1 91 ? -11.504 5.468 20.390 1.00 88.62 91 SER A CA 1
ATOM 712 C C . SER A 1 91 ? -10.054 5.162 19.970 1.00 88.62 91 SER A C 1
ATOM 714 O O . SER A 1 91 ? -9.712 5.190 18.779 1.00 88.62 91 SER A O 1
ATOM 716 N N . PRO A 1 92 ? -9.161 4.823 20.922 1.00 86.31 92 PRO A N 1
ATOM 717 C CA . PRO A 1 92 ? -7.767 4.495 20.605 1.00 86.31 92 PRO A CA 1
ATOM 718 C C . PRO A 1 92 ? -7.659 3.294 19.651 1.00 86.31 92 PRO A C 1
ATOM 720 O O . PRO A 1 92 ? -6.758 3.235 18.815 1.00 86.31 92 PRO A O 1
ATOM 723 N N . VAL A 1 93 ? -8.616 2.365 19.719 1.00 85.81 93 VAL A N 1
ATOM 724 C CA . VAL A 1 93 ? -8.704 1.194 18.837 1.00 85.81 93 VAL A CA 1
ATOM 725 C C . VAL A 1 93 ? -9.027 1.602 17.397 1.00 85.81 93 VAL A C 1
ATOM 727 O O . VAL A 1 93 ? -8.361 1.136 16.468 1.00 85.81 93 VAL A O 1
ATOM 730 N N . ALA A 1 94 ? -9.988 2.510 17.194 1.00 86.44 94 ALA A N 1
ATOM 731 C CA . ALA A 1 94 ? -10.309 3.032 15.866 1.00 86.44 94 ALA A CA 1
ATOM 732 C C . ALA A 1 94 ? -9.108 3.745 15.232 1.00 86.44 94 ALA A C 1
ATOM 734 O O . ALA A 1 94 ? -8.832 3.558 14.044 1.00 86.44 94 ALA A O 1
ATOM 735 N N . GLN A 1 95 ? -8.331 4.494 16.021 1.00 88.94 95 GLN A N 1
ATOM 736 C CA . GLN A 1 95 ? -7.123 5.158 15.523 1.00 88.94 95 GLN A CA 1
ATOM 737 C C . GLN A 1 95 ? -6.068 4.165 15.022 1.00 88.94 95 GLN A C 1
ATOM 739 O O . GLN A 1 95 ? -5.448 4.406 13.987 1.00 88.94 95 GLN A O 1
ATOM 744 N N . ILE A 1 96 ? -5.863 3.044 15.718 1.00 88.56 96 ILE A N 1
ATOM 745 C CA . ILE A 1 96 ? -4.901 2.007 15.308 1.00 88.56 96 ILE A CA 1
ATOM 746 C C . ILE A 1 96 ? -5.306 1.404 13.962 1.00 88.56 96 ILE A C 1
ATOM 748 O O . ILE A 1 96 ? -4.491 1.303 13.043 1.00 88.56 96 ILE A O 1
ATOM 752 N N . VAL A 1 97 ? -6.579 1.044 13.828 1.00 90.12 97 VAL A N 1
ATOM 753 C CA . VAL A 1 97 ? -7.118 0.429 12.615 1.00 90.12 97 VAL A CA 1
ATOM 754 C C . VAL A 1 97 ? -7.081 1.402 11.426 1.00 90.12 97 VAL A C 1
ATOM 756 O O . VAL A 1 97 ? -6.657 1.022 10.331 1.00 90.12 97 VAL A O 1
ATOM 759 N N . ARG A 1 98 ? -7.416 2.682 11.643 1.00 89.94 98 ARG A N 1
ATOM 760 C CA . ARG A 1 98 ? -7.274 3.735 10.622 1.00 89.94 98 ARG A CA 1
ATOM 761 C C . ARG A 1 98 ? -5.817 3.923 10.201 1.00 89.94 98 ARG A C 1
ATOM 763 O O . ARG A 1 98 ? -5.524 3.901 9.008 1.00 89.94 98 ARG A O 1
ATOM 770 N N . LYS A 1 99 ? -4.887 4.022 11.158 1.00 90.50 99 LYS A N 1
ATOM 771 C CA . LYS A 1 99 ? -3.443 4.133 10.878 1.00 90.50 99 LYS A CA 1
ATOM 772 C C . LYS A 1 99 ? -2.926 2.938 10.081 1.00 90.50 99 LYS A C 1
ATOM 774 O O . LYS A 1 99 ? -2.113 3.112 9.174 1.00 90.50 99 LYS A O 1
ATOM 779 N N . ARG A 1 100 ? -3.417 1.729 10.367 1.00 89.12 100 ARG A N 1
ATOM 780 C CA . ARG A 1 100 ? -3.089 0.539 9.573 1.00 89.12 100 ARG A CA 1
ATOM 781 C C . ARG A 1 100 ? -3.598 0.662 8.140 1.00 89.12 100 ARG A C 1
ATOM 783 O O . ARG A 1 100 ? -2.816 0.451 7.215 1.00 89.12 100 ARG A O 1
ATOM 790 N N . GLN A 1 101 ? -4.857 1.055 7.939 1.00 91.50 101 GLN A N 1
ATOM 791 C CA . GLN A 1 101 ? -5.410 1.270 6.597 1.00 91.50 101 GLN A CA 1
ATOM 792 C C . GLN A 1 101 ? -4.630 2.346 5.823 1.00 91.50 101 GLN A C 1
ATOM 794 O O . GLN A 1 101 ? -4.343 2.168 4.640 1.00 91.50 101 GLN A O 1
ATOM 799 N N . GLU A 1 102 ? -4.234 3.435 6.482 1.00 92.25 102 GLU A N 1
ATOM 800 C CA . GLU A 1 102 ? -3.403 4.487 5.890 1.00 92.25 102 GLU A CA 1
ATOM 801 C C . GLU A 1 102 ? -1.996 4.009 5.533 1.00 92.25 102 GLU A C 1
ATOM 803 O O . GLU A 1 102 ? -1.481 4.368 4.476 1.00 92.25 102 GLU A O 1
ATOM 808 N N . SER A 1 103 ? -1.375 3.193 6.384 1.00 91.62 103 SER A N 1
ATOM 809 C CA . SER A 1 103 ? -0.065 2.597 6.116 1.00 91.62 103 SER A CA 1
ATOM 810 C C . SER A 1 103 ? -0.108 1.705 4.872 1.00 91.62 103 SER A C 1
ATOM 812 O O . SER A 1 103 ? 0.679 1.891 3.942 1.00 91.62 103 SER A O 1
ATOM 814 N N . VAL A 1 104 ? -1.106 0.817 4.789 1.00 90.88 104 VAL A N 1
ATOM 815 C CA . VAL A 1 104 ? -1.326 -0.038 3.610 1.00 90.88 104 VAL A CA 1
ATOM 816 C C . VAL A 1 104 ? -1.606 0.811 2.369 1.00 90.88 104 VAL A C 1
ATOM 818 O O . VAL A 1 104 ? -1.047 0.557 1.303 1.00 90.88 104 VAL A O 1
ATOM 821 N N . ARG A 1 105 ? -2.416 1.868 2.498 1.00 91.88 105 ARG A N 1
ATOM 822 C CA . ARG A 1 105 ? -2.694 2.799 1.397 1.00 91.88 105 ARG A CA 1
ATOM 823 C C . ARG A 1 105 ? -1.420 3.465 0.886 1.00 91.88 105 ARG A C 1
ATOM 825 O O . ARG A 1 105 ? -1.217 3.510 -0.322 1.00 91.88 105 ARG A O 1
ATOM 832 N N . LYS A 1 106 ? -0.561 3.966 1.778 1.00 93.00 106 LYS A N 1
ATOM 833 C CA . LYS A 1 106 ? 0.716 4.599 1.409 1.00 93.00 106 LYS A CA 1
ATOM 834 C C . LYS A 1 106 ? 1.626 3.620 0.674 1.00 93.00 106 LYS A C 1
ATOM 836 O O . LYS A 1 106 ? 2.150 3.984 -0.370 1.00 93.00 106 LYS A O 1
ATOM 841 N N . HIS A 1 107 ? 1.732 2.383 1.159 1.00 90.50 107 HIS A N 1
ATOM 842 C CA . HIS A 1 107 ? 2.514 1.329 0.511 1.00 90.50 107 HIS A CA 1
ATOM 843 C C . HIS A 1 107 ? 2.027 1.039 -0.921 1.00 90.50 107 HIS A C 1
ATOM 845 O O . HIS A 1 107 ? 2.804 1.045 -1.877 1.00 90.50 107 HIS A O 1
ATOM 851 N N . VAL A 1 108 ? 0.717 0.855 -1.094 1.00 89.94 108 VAL A N 1
ATOM 852 C CA . VAL A 1 108 ? 0.118 0.599 -2.412 1.00 89.94 108 VAL A CA 1
ATOM 853 C C . VAL A 1 108 ? 0.306 1.794 -3.350 1.00 89.94 108 VAL A C 1
ATOM 855 O O . VAL A 1 108 ? 0.652 1.625 -4.516 1.00 89.94 108 VAL A O 1
ATOM 858 N N . VAL A 1 109 ? 0.118 3.015 -2.850 1.00 91.12 109 VAL A N 1
ATOM 859 C CA . VAL A 1 109 ? 0.285 4.232 -3.652 1.00 91.12 109 VAL A CA 1
ATOM 860 C C . VAL A 1 109 ? 1.751 4.447 -4.038 1.00 91.12 109 VAL A C 1
ATOM 862 O O . VAL A 1 109 ? 2.013 4.820 -5.180 1.00 91.12 109 VAL A O 1
ATOM 865 N N . SER A 1 110 ? 2.711 4.161 -3.149 1.00 90.38 110 SER A N 1
ATOM 866 C CA . SER A 1 110 ? 4.142 4.278 -3.460 1.00 90.38 110 SER A CA 1
ATOM 867 C C . SER A 1 110 ? 4.586 3.352 -4.588 1.00 90.38 110 SER A C 1
ATOM 869 O O . SER A 1 110 ? 5.468 3.721 -5.359 1.00 90.38 110 SER A O 1
ATOM 871 N N . GLN A 1 111 ? 3.929 2.201 -4.754 1.00 89.56 111 GLN A N 1
ATOM 872 C CA . GLN A 1 111 ? 4.236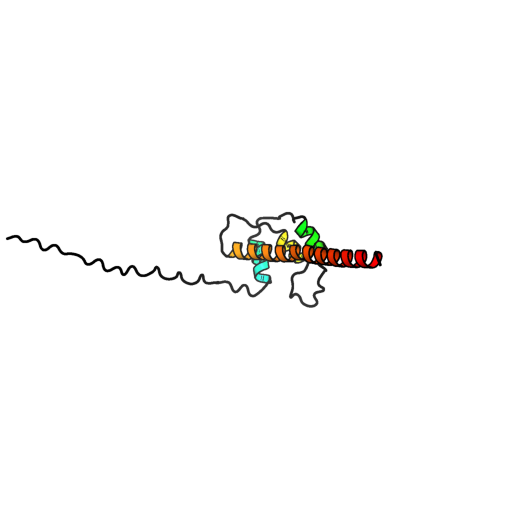 1.270 -5.837 1.00 89.56 111 GLN A CA 1
ATOM 873 C C . GLN A 1 111 ? 4.001 1.901 -7.216 1.00 89.56 111 GLN A C 1
ATOM 875 O O . GLN A 1 111 ? 4.795 1.701 -8.131 1.00 89.56 111 GLN A O 1
ATOM 880 N N . ASN A 1 112 ? 2.963 2.730 -7.365 1.00 91.12 112 ASN A N 1
ATOM 881 C CA . ASN A 1 112 ? 2.735 3.456 -8.617 1.00 91.12 112 ASN A CA 1
ATOM 882 C C . ASN A 1 112 ? 3.873 4.428 -8.922 1.00 91.12 112 ASN A C 1
ATOM 884 O O . ASN A 1 112 ? 4.309 4.518 -10.064 1.00 91.12 112 ASN A O 1
ATOM 888 N N . PHE A 1 113 ? 4.363 5.142 -7.905 1.00 89.12 113 PHE A N 1
ATOM 889 C CA . PHE A 1 113 ? 5.474 6.079 -8.065 1.00 89.12 113 PHE A CA 1
ATOM 890 C C . PHE A 1 113 ? 6.785 5.364 -8.394 1.00 89.12 113 PHE A C 1
ATOM 892 O O . PHE A 1 113 ? 7.546 5.860 -9.221 1.00 89.12 113 PHE A O 1
ATOM 899 N N . LEU A 1 114 ? 7.019 4.186 -7.811 1.00 90.44 114 LEU A N 1
ATOM 900 C CA . LEU A 1 114 ? 8.165 3.339 -8.137 1.00 90.44 114 LEU A CA 1
ATOM 901 C C . LEU A 1 114 ? 8.175 2.977 -9.631 1.00 90.44 114 LEU A C 1
ATOM 903 O O . LEU A 1 114 ? 9.163 3.220 -10.323 1.00 90.44 114 LEU A O 1
ATOM 907 N N . TRP A 1 115 ? 7.059 2.453 -10.145 1.00 88.81 115 TRP A N 1
ATOM 908 C CA . TRP A 1 115 ? 6.947 2.083 -11.558 1.00 88.81 115 TRP A CA 1
ATOM 909 C C . TRP A 1 115 ? 6.970 3.296 -12.480 1.00 88.81 115 TRP A C 1
ATOM 911 O O . TRP A 1 115 ? 7.667 3.272 -13.490 1.00 88.81 115 TRP A O 1
ATOM 921 N N . ALA A 1 116 ? 6.271 4.376 -12.128 1.00 91.31 116 ALA A N 1
ATOM 922 C CA . ALA A 1 116 ? 6.291 5.613 -12.902 1.00 91.31 116 ALA A CA 1
ATOM 923 C C . ALA A 1 116 ? 7.714 6.178 -13.024 1.00 91.31 116 ALA A C 1
ATOM 925 O O . ALA A 1 116 ? 8.146 6.519 -14.126 1.00 91.31 116 ALA A O 1
ATOM 926 N N . GLY A 1 117 ? 8.468 6.222 -11.921 1.00 92.19 117 GLY A N 1
ATOM 927 C CA . GLY A 1 117 ? 9.869 6.638 -11.920 1.00 92.19 117 GLY A CA 1
ATOM 928 C C . GLY A 1 117 ? 10.746 5.718 -12.771 1.00 92.19 117 GLY A C 1
ATOM 929 O O . GLY A 1 117 ? 11.509 6.200 -13.608 1.00 92.19 117 GLY A O 1
ATOM 930 N N . GLY A 1 118 ? 10.579 4.399 -12.623 1.00 92.31 118 GLY A N 1
ATOM 931 C CA . GLY A 1 118 ? 11.304 3.396 -13.406 1.00 92.31 118 GLY A CA 1
ATOM 932 C C . GLY A 1 118 ? 11.059 3.515 -14.913 1.00 92.31 118 GLY A C 1
ATOM 933 O O . GLY A 1 118 ? 12.012 3.595 -15.686 1.00 92.31 118 GLY A O 1
ATOM 934 N N . PHE A 1 119 ? 9.795 3.604 -15.337 1.00 93.19 119 PHE A N 1
ATOM 935 C CA . PHE A 1 119 ? 9.434 3.783 -16.746 1.00 93.19 119 PHE A CA 1
ATOM 936 C C . PHE A 1 119 ? 9.904 5.122 -17.306 1.00 93.19 119 PHE A C 1
ATOM 938 O O . PHE A 1 119 ? 10.342 5.175 -18.452 1.00 93.19 119 PHE A O 1
ATOM 945 N N . THR A 1 120 ? 9.851 6.191 -16.509 1.00 94.94 120 THR A N 1
ATOM 946 C CA . THR A 1 120 ? 10.335 7.510 -16.936 1.00 94.94 120 THR A CA 1
ATOM 947 C C . THR A 1 120 ? 11.831 7.464 -17.217 1.00 94.94 120 THR A C 1
ATOM 949 O O . THR A 1 120 ? 12.260 7.861 -18.298 1.00 94.94 120 THR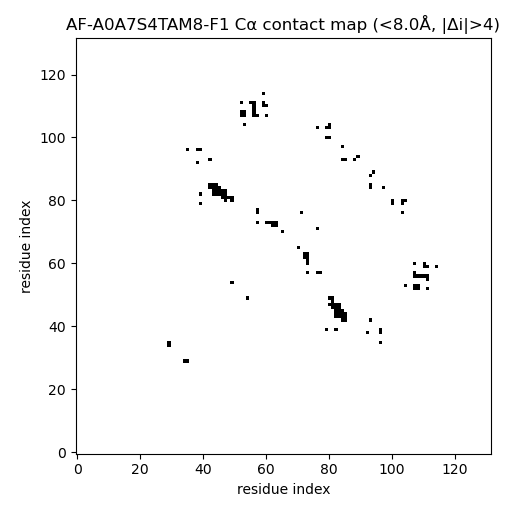 A O 1
ATOM 952 N N . MET A 1 121 ? 12.627 6.924 -16.290 1.00 94.81 121 MET A N 1
ATOM 953 C CA . MET A 1 121 ? 14.072 6.806 -16.487 1.00 94.81 121 MET A CA 1
ATOM 954 C C . MET A 1 121 ? 14.415 5.891 -17.661 1.00 94.81 121 MET A C 1
ATOM 956 O O . MET A 1 121 ? 15.183 6.288 -18.532 1.00 94.81 121 MET A O 1
ATOM 960 N N . ALA A 1 122 ? 13.793 4.713 -17.748 1.00 93.94 122 ALA A N 1
ATOM 961 C CA . ALA A 1 122 ? 14.013 3.794 -18.862 1.00 93.94 122 ALA A CA 1
ATOM 962 C C . ALA A 1 122 ? 13.633 4.419 -20.216 1.00 93.94 122 ALA A C 1
ATOM 964 O O . ALA A 1 122 ? 14.366 4.279 -21.194 1.00 93.94 122 ALA A O 1
ATOM 965 N N . GLY A 1 123 ? 12.515 5.148 -20.270 1.00 94.94 123 GLY A N 1
ATOM 966 C CA . GLY A 1 123 ? 12.056 5.844 -21.469 1.00 94.94 123 GLY A CA 1
ATOM 967 C C . GLY A 1 123 ? 13.000 6.965 -21.898 1.00 94.94 123 GLY A C 1
ATOM 968 O O . GLY A 1 123 ? 13.320 7.072 -23.082 1.00 94.94 123 GLY A O 1
ATOM 969 N N . LEU A 1 124 ? 13.498 7.761 -20.945 1.00 95.38 124 LEU A N 1
ATOM 970 C CA . LEU A 1 124 ? 14.499 8.797 -21.211 1.00 95.38 124 LEU A CA 1
ATOM 971 C C . LEU A 1 124 ? 15.816 8.190 -21.707 1.00 95.38 124 LEU A C 1
ATOM 973 O O . LEU A 1 124 ? 16.373 8.674 -22.692 1.00 95.38 124 LEU A O 1
ATOM 977 N N . SER A 1 125 ? 16.283 7.104 -21.088 1.00 94.38 125 SER A N 1
ATOM 978 C CA . SER A 1 125 ? 17.476 6.383 -21.541 1.00 94.38 125 SER A CA 1
ATOM 979 C C . SER A 1 125 ? 17.298 5.826 -22.954 1.00 94.38 125 SER A C 1
ATOM 981 O O . SER A 1 125 ? 18.151 6.055 -23.806 1.00 94.38 125 SER A O 1
ATOM 983 N N . TYR A 1 126 ? 16.175 5.165 -23.247 1.00 94.62 126 TYR A N 1
ATOM 984 C CA . TYR A 1 126 ? 15.884 4.638 -24.583 1.00 94.62 126 TYR A CA 1
ATOM 985 C C . TYR A 1 126 ? 15.797 5.746 -25.642 1.00 94.62 126 TYR A C 1
ATOM 987 O O . TYR A 1 126 ? 16.348 5.624 -26.735 1.00 94.62 126 TYR A O 1
ATOM 995 N N . TRP A 1 127 ? 15.138 6.862 -25.318 1.00 94.44 127 TRP A N 1
ATOM 996 C CA . TRP A 1 127 ? 15.046 8.010 -26.216 1.00 94.44 127 TRP A CA 1
ATOM 997 C C . TRP A 1 127 ? 16.400 8.688 -26.454 1.00 94.44 127 TRP A C 1
ATOM 999 O O . TRP A 1 127 ? 16.623 9.221 -27.541 1.00 94.44 127 TRP A O 1
ATOM 1009 N N . SER A 1 128 ? 17.291 8.661 -25.462 1.00 93.44 128 SER A N 1
ATOM 1010 C CA . SER A 1 128 ? 18.676 9.097 -25.633 1.00 93.44 128 SER A CA 1
ATOM 1011 C C . SER A 1 128 ? 19.404 8.168 -26.607 1.00 93.44 128 SER A C 1
ATOM 1013 O O . SER A 1 128 ? 19.920 8.630 -27.620 1.00 93.44 128 SER A O 1
ATOM 1015 N N . PHE A 1 129 ? 19.349 6.849 -26.380 1.00 93.69 129 PHE A N 1
ATOM 1016 C CA . PHE A 1 129 ? 20.042 5.867 -27.219 1.00 93.69 129 PHE A CA 1
ATOM 1017 C C . PHE A 1 129 ? 19.535 5.793 -28.659 1.00 93.69 129 PHE A C 1
ATOM 1019 O O . PHE A 1 129 ? 20.336 5.562 -29.545 1.00 93.69 129 PHE A O 1
ATOM 1026 N N . ARG A 1 130 ? 18.246 6.024 -28.941 1.00 92.81 130 ARG A N 1
ATOM 1027 C CA . ARG A 1 130 ? 17.739 6.023 -30.333 1.00 92.81 130 ARG A CA 1
ATOM 1028 C C . ARG A 1 130 ? 18.213 7.219 -31.175 1.00 92.81 130 ARG A C 1
ATOM 1030 O O . ARG A 1 130 ? 17.881 7.288 -32.356 1.00 92.81 130 ARG A O 1
ATOM 1037 N N . ARG A 1 131 ? 18.784 8.250 -30.541 1.00 84.31 131 ARG A N 1
ATOM 1038 C CA . ARG A 1 131 ? 19.184 9.508 -31.194 1.00 84.31 131 ARG A CA 1
ATOM 1039 C C . ARG A 1 131 ? 20.669 9.539 -31.560 1.00 84.31 131 ARG A C 1
ATOM 1041 O O . ARG A 1 131 ? 21.053 10.441 -32.300 1.00 84.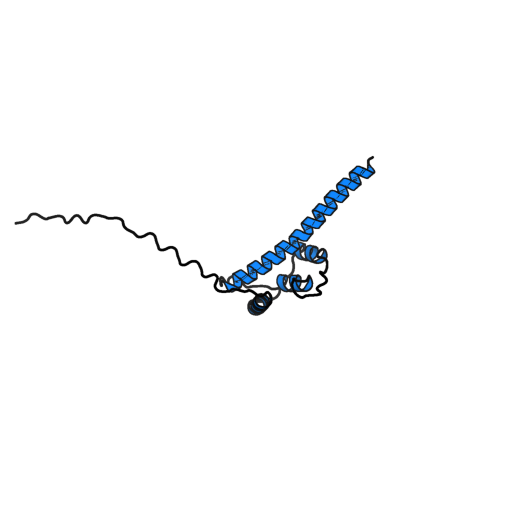31 131 ARG A O 1
ATOM 1048 N N . TYR A 1 132 ? 21.445 8.589 -31.043 1.00 71.06 132 TYR A N 1
ATOM 1049 C CA . TYR A 1 132 ? 22.848 8.331 -31.364 1.00 71.06 132 TYR A CA 1
ATOM 1050 C C . TYR A 1 132 ? 22.957 7.032 -32.161 1.00 71.06 132 TYR A C 1
ATOM 1052 O O . TYR A 1 132 ? 23.880 6.955 -32.995 1.00 71.06 132 TYR A O 1
#

Organism: NCBI:txid311494

pLDDT: mean 78.4, std 16.32, range [41.41, 95.38]

Radius of gyration: 28.17 Å; Cα contacts (8 Å, |Δi|>4): 73; chains: 1; bounding box: 42×72×101 Å

Secondary structure (DSSP, 8-state):
---------------PPP-PPPP--------SHHHHHHHHHHHEEEEPPPPHHHHHHHHSSPPP--SSS-S--HHHHHHHHTEEEPSS---HHHHHHHHHHHHHHHHHHHHHHHHHHHHHHHHHHHHHHTT-

Sequence (132 aa):
ATLAQVFVKPNLLWEAPPLPLPPVQMAANLVVPSDIALLESKMAVGRRRLGMFEWTGLLFTAPMLHIHYSKMDRGDMRAVLTKKFDVEDNSPVAQIVRKRQESVRKHVVSQNFLWAGGFTMAGLSYWSFRRY

Nearest PDB structures (foldseek):
  4iiw-assembly1_A-5  TM=3.065E-01  e=2.966E+00  Listeria monocytogenes EGD-e

Mean predicted aligned error: 13.66 Å